Protein AF-A0A6M0K6N0-F1 (afdb_monomer_lite)

Organism: NCBI:txid57489

InterPro domains:
  IPR009061 Putative DNA-binding domain superfamily [SSF46955] (3-55)
  IPR010093 SinI-like, DNA-binding domain [TIGR01764] (7-50)
  IPR041657 Helix-turn-helix domain, group 17 [PF12728] (4-52)

Structure (mmCIF, N/CA/C/O backbone):
data_AF-A0A6M0K6N0-F1
#
_entry.id   AF-A0A6M0K6N0-F1
#
loop_
_atom_site.group_PDB
_atom_site.id
_atom_site.type_symbol
_atom_site.label_atom_id
_atom_site.label_alt_id
_atom_site.label_comp_id
_atom_site.label_asym_id
_atom_site.label_entity_id
_atom_site.label_seq_id
_atom_site.pdbx_PDB_ins_code
_atom_site.Cartn_x
_atom_site.Cartn_y
_atom_site.Cartn_z
_atom_site.occupancy
_atom_site.B_iso_or_equiv
_atom_site.auth_seq_id
_atom_site.auth_comp_id
_atom_site.auth_asym_id
_atom_site.auth_atom_id
_atom_site.pdbx_PDB_model_num
ATOM 1 N N . MET A 1 1 ? -15.424 -9.145 2.480 1.00 77.75 1 MET A N 1
ATOM 2 C CA . MET A 1 1 ? -14.905 -7.780 2.689 1.00 77.75 1 MET A CA 1
ATOM 3 C C . MET A 1 1 ? -14.703 -7.447 4.156 1.00 77.75 1 MET A C 1
ATOM 5 O O . MET A 1 1 ? -15.664 -7.262 4.894 1.00 77.75 1 MET A O 1
ATOM 9 N N . ARG A 1 2 ? -13.433 -7.404 4.570 1.00 92.81 2 ARG A N 1
ATOM 10 C CA . ARG A 1 2 ? -12.978 -6.877 5.862 1.00 92.81 2 ARG A CA 1
ATOM 11 C C . ARG A 1 2 ? -12.102 -5.655 5.596 1.00 92.81 2 ARG A C 1
ATOM 13 O O . ARG A 1 2 ? -11.359 -5.644 4.612 1.00 92.81 2 ARG A O 1
ATOM 20 N N . THR A 1 3 ? -12.215 -4.647 6.450 1.00 94.88 3 THR A N 1
ATOM 21 C CA . THR A 1 3 ? -11.322 -3.487 6.452 1.00 94.88 3 THR A CA 1
ATOM 22 C C . THR A 1 3 ? -10.205 -3.703 7.461 1.00 94.88 3 THR A C 1
ATOM 24 O O . THR A 1 3 ? -10.459 -4.259 8.526 1.00 94.88 3 THR A O 1
ATOM 27 N N . LEU A 1 4 ? -8.999 -3.265 7.120 1.00 94.56 4 LEU A N 1
ATOM 28 C CA . LEU A 1 4 ? -7.797 -3.381 7.933 1.00 94.56 4 LEU A CA 1
ATOM 29 C C . LEU A 1 4 ? -7.266 -1.988 8.267 1.00 94.56 4 LEU A C 1
ATOM 31 O O . LEU A 1 4 ? -7.241 -1.104 7.402 1.00 94.56 4 LEU A O 1
ATOM 35 N N . ASP A 1 5 ? -6.796 -1.818 9.496 1.00 95.06 5 ASP A N 1
ATOM 36 C CA . ASP A 1 5 ? -6.053 -0.625 9.902 1.00 95.06 5 ASP A CA 1
ATOM 37 C C . ASP A 1 5 ? -4.610 -0.654 9.375 1.00 95.06 5 ASP A C 1
ATOM 39 O O . ASP A 1 5 ? -4.100 -1.684 8.932 1.00 95.06 5 ASP A O 1
ATOM 43 N N . LEU A 1 6 ? -3.902 0.478 9.465 1.00 94.50 6 LEU A N 1
ATOM 44 C CA . LEU A 1 6 ? -2.502 0.599 9.029 1.00 94.50 6 LEU A CA 1
ATOM 45 C C . LEU A 1 6 ? -1.597 -0.511 9.594 1.00 94.50 6 LEU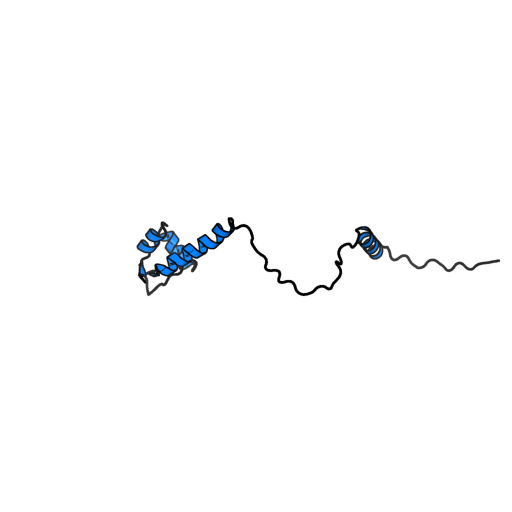 A C 1
ATOM 47 O O . LEU A 1 6 ? -0.784 -1.079 8.865 1.00 94.50 6 LEU A O 1
ATOM 51 N N . THR A 1 7 ? -1.737 -0.822 10.884 1.00 94.88 7 THR A N 1
ATOM 52 C CA . THR A 1 7 ? -0.933 -1.848 11.559 1.00 94.88 7 THR A CA 1
ATOM 53 C C . THR A 1 7 ? -1.268 -3.242 11.034 1.00 94.88 7 THR A C 1
ATOM 55 O O . THR A 1 7 ? -0.363 -4.011 10.711 1.00 94.88 7 THR A O 1
ATOM 58 N N . GLU A 1 8 ? -2.553 -3.551 10.878 1.00 95.38 8 GLU A N 1
ATOM 59 C CA . GLU A 1 8 ? -3.021 -4.848 10.384 1.00 95.38 8 GLU A CA 1
ATOM 60 C C . GLU A 1 8 ? -2.626 -5.069 8.921 1.00 95.38 8 GLU A C 1
ATOM 62 O O . GLU A 1 8 ? -2.073 -6.112 8.577 1.00 95.38 8 GLU A O 1
ATOM 67 N N . ALA A 1 9 ? -2.805 -4.055 8.074 1.00 95.31 9 ALA A N 1
ATOM 68 C CA . ALA A 1 9 ? -2.370 -4.071 6.682 1.00 95.31 9 ALA A CA 1
ATOM 69 C C . ALA A 1 9 ? -0.847 -4.254 6.569 1.00 95.31 9 ALA A C 1
ATOM 71 O O . ALA A 1 9 ? -0.360 -4.980 5.699 1.00 95.31 9 ALA A O 1
ATOM 72 N N . SER A 1 10 ? -0.079 -3.639 7.477 1.00 95.88 10 SER A N 1
ATOM 73 C CA . SER A 1 10 ? 1.381 -3.784 7.506 1.00 95.88 10 SER A CA 1
ATOM 74 C C . SER A 1 10 ? 1.818 -5.196 7.894 1.00 95.88 10 SER A C 1
ATOM 76 O O . SER A 1 10 ? 2.732 -5.744 7.276 1.00 95.88 10 SER A O 1
ATOM 78 N N . ALA A 1 11 ? 1.111 -5.824 8.837 1.00 95.62 11 ALA A N 1
ATOM 79 C CA . ALA A 1 11 ? 1.324 -7.216 9.209 1.00 95.62 11 ALA A CA 1
ATOM 80 C C . ALA A 1 11 ? 0.945 -8.169 8.065 1.00 95.62 11 ALA A C 1
ATOM 82 O O . ALA A 1 11 ? 1.699 -9.098 7.774 1.00 95.62 11 ALA A O 1
ATOM 83 N N . PHE A 1 12 ? -0.162 -7.896 7.367 1.00 94.00 12 PHE A N 1
ATOM 84 C CA . PHE A 1 12 ? -0.621 -8.672 6.214 1.00 94.00 12 PHE A CA 1
ATOM 85 C C . PHE A 1 12 ? 0.403 -8.674 5.070 1.00 94.00 12 PHE A C 1
ATOM 87 O O . PHE A 1 12 ? 0.789 -9.731 4.574 1.00 94.00 12 PHE A O 1
ATOM 94 N N . LEU A 1 13 ? 0.913 -7.497 4.696 1.00 92.00 13 LEU A N 1
ATOM 95 C CA . LEU A 1 13 ? 1.938 -7.355 3.655 1.00 92.00 13 LEU A CA 1
ATOM 96 C C . LEU A 1 13 ? 3.364 -7.663 4.148 1.00 92.00 13 LEU A C 1
ATOM 98 O O . LEU A 1 13 ? 4.303 -7.622 3.353 1.00 92.00 13 LEU A O 1
ATOM 102 N N . ARG A 1 14 ? 3.538 -7.964 5.444 1.00 94.06 14 ARG A N 1
ATOM 103 C CA . ARG A 1 14 ? 4.832 -8.187 6.113 1.00 94.06 14 ARG A CA 1
ATOM 104 C C . ARG A 1 14 ? 5.830 -7.048 5.870 1.00 94.06 14 ARG A C 1
ATOM 106 O O . ARG A 1 14 ? 7.004 -7.282 5.588 1.00 94.06 14 ARG A O 1
ATOM 113 N N . MET A 1 15 ? 5.360 -5.810 5.983 1.00 93.56 15 MET A N 1
ATOM 114 C CA . MET A 1 15 ? 6.152 -4.601 5.757 1.00 93.56 15 MET A CA 1
ATOM 115 C C . MET A 1 15 ? 6.093 -3.650 6.953 1.00 93.56 15 MET A C 1
ATOM 117 O O . MET A 1 15 ? 5.181 -3.712 7.768 1.00 93.56 15 MET A O 1
ATOM 121 N N . HIS A 1 16 ? 7.055 -2.730 7.053 1.00 96.25 16 HIS A N 1
ATOM 122 C CA . HIS A 1 16 ? 7.043 -1.727 8.118 1.00 96.25 16 HIS A CA 1
ATOM 123 C C . HIS A 1 16 ? 5.867 -0.742 7.929 1.00 96.25 16 HIS A C 1
ATOM 125 O O . HIS A 1 16 ? 5.690 -0.241 6.809 1.00 96.25 16 HIS A O 1
ATOM 131 N N . PRO A 1 17 ? 5.105 -0.388 8.985 1.00 94.81 17 PRO A N 1
ATOM 132 C CA . PRO A 1 17 ? 3.913 0.463 8.878 1.00 94.81 17 PRO A CA 1
ATOM 133 C C . PRO A 1 17 ? 4.209 1.839 8.277 1.00 94.81 17 PRO A C 1
ATOM 135 O O . PRO A 1 17 ? 3.424 2.348 7.482 1.00 94.81 17 PRO A O 1
ATOM 138 N N . GLU A 1 18 ? 5.380 2.412 8.568 1.00 95.88 18 GLU A N 1
ATOM 139 C CA . GLU A 1 18 ? 5.791 3.698 7.986 1.00 95.88 18 GLU A CA 1
ATOM 140 C C . GLU A 1 18 ? 5.997 3.614 6.466 1.00 95.88 18 GLU A C 1
ATOM 142 O O . GLU A 1 18 ? 5.676 4.543 5.729 1.00 95.88 18 GLU A O 1
ATOM 147 N N . THR A 1 19 ? 6.477 2.471 5.970 1.00 95.56 19 THR A N 1
ATOM 148 C CA . THR A 1 19 ? 6.625 2.251 4.526 1.00 95.56 19 THR A CA 1
ATOM 149 C C . THR A 1 19 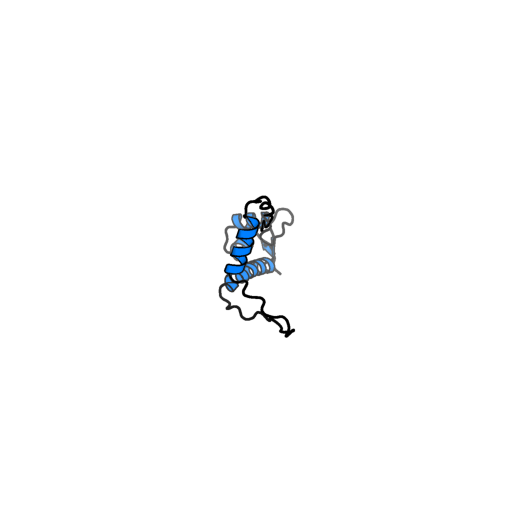? 5.252 2.127 3.877 1.00 95.56 19 THR A C 1
ATOM 151 O O . THR A 1 19 ? 5.008 2.739 2.841 1.00 95.56 19 THR A O 1
ATOM 154 N N . LEU A 1 20 ? 4.327 1.404 4.518 1.00 95.38 20 LEU A N 1
ATOM 155 C CA . LEU A 1 20 ? 2.959 1.252 4.023 1.00 95.38 20 LEU A CA 1
ATOM 156 C C . LEU A 1 20 ? 2.248 2.606 3.984 1.00 95.38 20 LEU A C 1
ATOM 158 O O . LEU A 1 20 ? 1.654 2.964 2.972 1.00 95.38 20 LEU A O 1
ATOM 162 N N . ARG A 1 21 ? 2.412 3.419 5.032 1.00 94.69 21 ARG A N 1
ATOM 163 C CA . ARG A 1 21 ? 1.920 4.798 5.084 1.00 94.69 21 ARG A CA 1
ATOM 164 C C . ARG A 1 21 ? 2.463 5.651 3.935 1.00 94.69 21 ARG A C 1
ATOM 166 O O . ARG A 1 21 ? 1.698 6.406 3.341 1.00 94.69 21 ARG A O 1
ATOM 173 N N . ARG A 1 22 ? 3.763 5.564 3.626 1.00 96.00 22 ARG A N 1
ATOM 174 C CA . ARG A 1 22 ? 4.368 6.312 2.507 1.00 96.00 22 ARG A CA 1
ATOM 175 C C . ARG A 1 22 ? 3.782 5.888 1.162 1.00 96.00 22 ARG A C 1
ATOM 177 O O . ARG A 1 22 ? 3.462 6.758 0.362 1.00 96.00 22 ARG A O 1
ATOM 184 N N . LEU A 1 23 ? 3.590 4.589 0.941 1.00 94.31 23 LEU A N 1
ATOM 185 C CA . LEU A 1 23 ? 2.992 4.065 -0.292 1.00 94.31 23 LEU A CA 1
ATOM 186 C C . LEU A 1 23 ? 1.509 4.434 -0.431 1.00 94.31 23 LEU A C 1
ATOM 188 O O . LEU A 1 23 ? 1.068 4.801 -1.516 1.00 94.31 23 LEU A O 1
ATOM 192 N N . ALA A 1 24 ? 0.755 4.392 0.66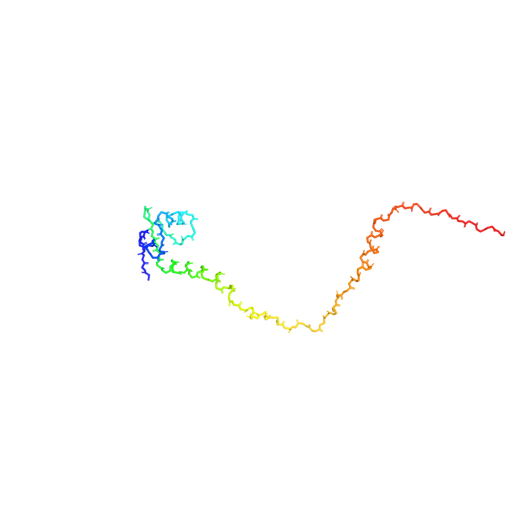8 1.00 94.25 24 ALA A N 1
ATOM 193 C CA . ALA A 1 24 ? -0.634 4.841 0.708 1.00 94.25 24 ALA A CA 1
ATOM 194 C C . ALA A 1 24 ? -0.741 6.345 0.402 1.00 94.25 24 ALA A C 1
ATOM 196 O O . ALA A 1 24 ? -1.562 6.762 -0.409 1.00 94.25 24 ALA A O 1
ATOM 197 N N . ALA A 1 25 ? 0.151 7.163 0.974 1.00 93.62 25 ALA A N 1
ATOM 198 C CA . ALA A 1 25 ? 0.228 8.594 0.677 1.00 93.62 25 ALA A CA 1
ATOM 199 C C . ALA A 1 25 ? 0.646 8.891 -0.775 1.00 93.62 25 ALA A C 1
ATOM 201 O O . ALA A 1 25 ? 0.198 9.886 -1.338 1.00 93.62 25 ALA A O 1
ATOM 202 N N . ALA A 1 26 ? 1.480 8.038 -1.375 1.00 95.12 26 ALA A N 1
ATOM 203 C CA . ALA A 1 26 ? 1.871 8.123 -2.781 1.00 95.12 26 ALA A CA 1
ATOM 204 C C . ALA A 1 26 ? 0.783 7.618 -3.751 1.00 95.12 26 ALA A C 1
ATOM 206 O O . ALA A 1 26 ? 0.905 7.827 -4.954 1.00 95.12 26 ALA A O 1
ATOM 207 N N . GLY A 1 27 ? -0.269 6.959 -3.251 1.00 93.31 27 GLY A N 1
ATOM 208 C CA . GLY A 1 27 ? -1.319 6.362 -4.080 1.00 93.31 27 GLY A CA 1
ATOM 209 C C . GLY A 1 27 ? -0.902 5.067 -4.789 1.00 93.31 27 GLY A C 1
ATOM 210 O O . GLY A 1 27 ? -1.584 4.634 -5.711 1.00 93.31 27 GLY A O 1
ATOM 211 N N . GLU A 1 28 ? 0.201 4.435 -4.374 1.00 92.56 28 GLU A N 1
ATOM 212 C CA . GLU A 1 28 ? 0.673 3.169 -4.958 1.00 92.56 28 GLU A CA 1
ATOM 213 C C . GLU A 1 28 ? -0.079 1.942 -4.430 1.00 92.56 28 GLU A C 1
ATOM 215 O O . GLU A 1 28 ? -0.104 0.894 -5.080 1.00 92.56 28 GLU A O 1
ATOM 220 N N . ILE A 1 29 ? -0.652 2.052 -3.228 1.00 93.75 29 ILE A N 1
ATOM 221 C CA . ILE A 1 29 ? -1.442 0.998 -2.588 1.00 93.75 29 ILE A CA 1
ATOM 222 C C . ILE A 1 29 ? -2.906 1.442 -2.535 1.00 93.75 29 ILE A C 1
ATOM 224 O O . ILE A 1 29 ? -3.174 2.571 -2.102 1.00 93.75 29 ILE A O 1
ATOM 228 N N . PRO A 1 30 ? -3.857 0.564 -2.913 1.00 92.94 30 PRO A N 1
ATOM 229 C CA . PRO A 1 30 ? -5.278 0.848 -2.772 1.00 92.94 30 PRO A CA 1
ATOM 230 C C . PRO A 1 30 ? -5.607 1.073 -1.296 1.00 92.94 30 PRO A C 1
ATOM 232 O O . PRO A 1 30 ? -5.459 0.185 -0.455 1.00 92.94 30 PRO A O 1
ATOM 235 N N . SER A 1 31 ? -5.988 2.303 -0.974 1.00 93.94 31 SER A N 1
ATOM 236 C CA . SER A 1 31 ? -6.215 2.740 0.395 1.00 93.94 31 SER A CA 1
ATOM 237 C C . SER A 1 31 ? -7.236 3.864 0.439 1.00 93.94 31 SER A C 1
ATOM 239 O O . SER A 1 31 ? -7.332 4.681 -0.477 1.00 93.94 31 SER A O 1
ATOM 241 N N . ALA A 1 32 ? -8.001 3.900 1.522 1.00 93.31 32 ALA A N 1
ATOM 242 C CA . ALA A 1 32 ? -8.932 4.968 1.825 1.00 93.31 32 ALA A CA 1
ATOM 243 C C . ALA A 1 32 ? -8.460 5.705 3.078 1.00 93.31 32 ALA A C 1
ATOM 245 O O . ALA A 1 32 ? -7.899 5.114 4.002 1.00 93.31 32 ALA A O 1
ATOM 246 N N . LYS A 1 33 ? -8.716 7.012 3.131 1.00 93.88 33 LYS A N 1
ATOM 247 C CA . LYS A 1 33 ? -8.412 7.833 4.304 1.00 93.88 33 LYS A CA 1
ATOM 248 C C . LYS A 1 33 ? -9.676 8.509 4.841 1.00 93.88 33 LYS A C 1
ATOM 250 O O . LYS A 1 33 ? -9.841 9.719 4.669 1.00 93.88 33 LYS A O 1
ATOM 255 N N . PRO A 1 34 ? -10.601 7.753 5.457 1.00 90.38 34 PRO A N 1
ATOM 256 C CA . PRO A 1 34 ? -11.744 8.346 6.134 1.00 90.38 34 PRO A CA 1
ATOM 257 C C . PRO A 1 34 ? -11.257 9.151 7.352 1.00 90.38 34 PRO A C 1
ATOM 259 O O . PRO A 1 34 ? -10.814 8.614 8.369 1.00 90.38 34 PRO A O 1
ATOM 262 N N . GLY A 1 35 ? -11.293 10.479 7.234 1.00 90.81 35 GLY A N 1
ATOM 263 C CA . GLY A 1 35 ? -10.841 11.393 8.282 1.00 90.81 35 GLY A CA 1
ATOM 264 C C . GLY A 1 35 ? -9.324 11.346 8.506 1.00 90.81 35 GLY A C 1
ATOM 265 O O . GLY A 1 35 ? -8.544 11.817 7.676 1.00 90.81 35 GLY A O 1
ATOM 266 N N . LYS A 1 36 ? -8.894 10.836 9.669 1.00 89.62 36 LYS A N 1
ATOM 267 C CA . LYS A 1 36 ? -7.479 10.821 10.098 1.00 89.62 36 LYS A CA 1
ATOM 268 C C . LYS A 1 36 ? -6.813 9.444 10.040 1.00 89.62 36 LYS A C 1
ATOM 270 O O . LYS A 1 36 ? -5.594 9.380 10.189 1.00 89.62 36 LYS A O 1
ATOM 275 N N . HIS A 1 37 ? -7.573 8.379 9.804 1.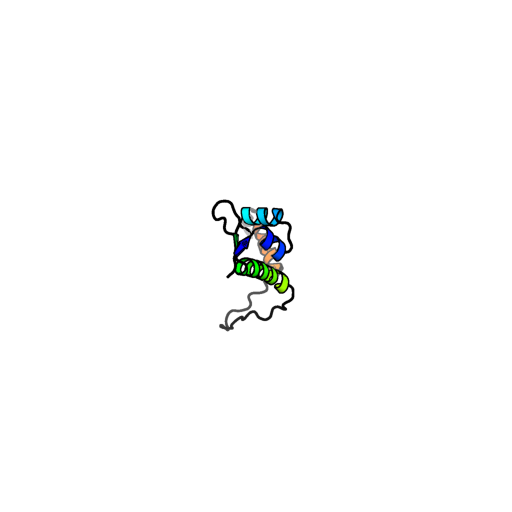00 91.06 37 HIS A N 1
ATOM 276 C CA . HIS A 1 37 ? -7.064 7.009 9.810 1.00 91.06 37 HIS A CA 1
ATOM 277 C C . HIS A 1 37 ? -6.937 6.470 8.387 1.00 91.06 37 HIS A C 1
ATOM 279 O O . HIS A 1 37 ? -7.722 6.823 7.507 1.00 91.06 37 HIS A O 1
ATOM 285 N N . TRP A 1 38 ? -5.918 5.642 8.166 1.00 94.12 38 TRP A N 1
ATOM 286 C CA . TRP A 1 38 ? -5.761 4.887 6.928 1.00 94.12 38 TRP A CA 1
ATOM 287 C C . TRP A 1 38 ? -6.496 3.563 7.061 1.00 94.12 38 TRP A C 1
ATOM 289 O O . TRP A 1 38 ? -6.242 2.826 8.011 1.00 94.12 38 TRP A O 1
ATOM 299 N N . VAL A 1 39 ? -7.366 3.282 6.099 1.00 95.25 39 VAL A N 1
ATOM 300 C CA . VAL A 1 39 ? -8.178 2.071 6.038 1.00 95.25 39 VAL A CA 1
ATOM 301 C C . VAL A 1 39 ? -7.906 1.368 4.717 1.00 95.25 39 VAL A C 1
ATOM 303 O O . VAL A 1 39 ? -7.882 1.991 3.653 1.00 95.25 39 VAL A O 1
ATOM 306 N N . PHE A 1 40 ? -7.710 0.061 4.791 1.00 95.62 40 PHE A N 1
ATOM 307 C CA . PHE A 1 40 ? -7.413 -0.793 3.649 1.00 95.62 40 PHE A CA 1
ATOM 308 C C . PHE A 1 40 ? -8.486 -1.864 3.524 1.00 95.62 40 PHE A C 1
ATOM 310 O O . PHE A 1 40 ? -9.049 -2.298 4.524 1.00 95.62 40 PHE A O 1
ATOM 317 N N . ILE A 1 41 ? -8.774 -2.302 2.305 1.00 95.56 41 ILE A N 1
ATOM 318 C CA . ILE A 1 41 ? -9.652 -3.446 2.063 1.00 95.56 41 ILE A CA 1
ATOM 319 C C . ILE A 1 41 ? -8.753 -4.654 1.813 1.00 95.56 41 ILE A C 1
ATOM 321 O O . ILE A 1 41 ? -7.869 -4.603 0.959 1.00 95.56 41 ILE A O 1
ATOM 325 N N . ASP A 1 42 ? -8.978 -5.738 2.552 1.00 94.81 42 ASP A N 1
ATOM 326 C CA . ASP A 1 42 ? -8.174 -6.967 2.454 1.00 94.81 42 ASP A CA 1
ATOM 327 C C . ASP A 1 42 ? -8.118 -7.513 1.010 1.00 94.81 42 ASP A C 1
ATOM 329 O O . ASP A 1 42 ? -7.057 -7.823 0.469 1.00 94.81 42 ASP A O 1
ATOM 333 N N . GLU A 1 43 ? -9.265 -7.519 0.330 1.00 94.00 43 GLU A N 1
ATOM 334 C CA . GLU A 1 43 ? -9.393 -7.973 -1.059 1.00 94.00 43 GLU A CA 1
ATOM 335 C C . GLU A 1 43 ? -8.579 -7.111 -2.040 1.00 94.00 43 GLU A C 1
ATOM 337 O O . GLU A 1 43 ? -7.957 -7.647 -2.961 1.00 94.00 43 GLU A O 1
ATOM 342 N N . ASP A 1 44 ? -8.504 -5.797 -1.813 1.00 93.19 44 ASP A N 1
ATOM 343 C CA . ASP A 1 44 ? -7.715 -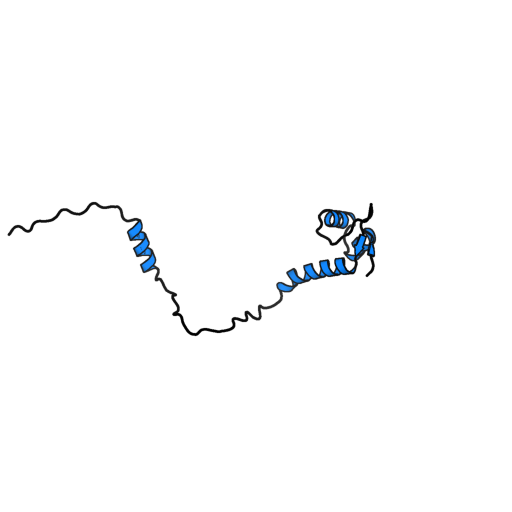4.889 -2.647 1.00 93.19 44 ASP A CA 1
ATOM 344 C C . ASP A 1 44 ? -6.212 -5.053 -2.406 1.00 93.19 44 ASP A C 1
ATOM 346 O O . ASP A 1 44 ? -5.434 -5.054 -3.364 1.00 93.19 44 ASP A O 1
ATOM 350 N N . LEU A 1 45 ? -5.787 -5.267 -1.154 1.00 93.56 45 LEU A N 1
ATOM 351 C CA . LEU A 1 45 ? -4.392 -5.594 -0.839 1.00 93.56 45 LEU A CA 1
ATOM 352 C C . LEU A 1 45 ? -3.972 -6.917 -1.492 1.00 93.56 45 LEU A C 1
ATOM 354 O O . LEU A 1 45 ? -2.890 -7.008 -2.079 1.00 93.56 45 LEU A O 1
ATOM 358 N N . ALA A 1 46 ? -4.839 -7.931 -1.447 1.00 93.00 46 ALA A N 1
ATOM 359 C CA . ALA A 1 46 ? -4.608 -9.208 -2.113 1.00 93.00 46 ALA A CA 1
ATOM 360 C C . ALA A 1 46 ? -4.545 -9.056 -3.643 1.00 93.00 46 ALA A C 1
ATOM 362 O O . ALA A 1 46 ? -3.672 -9.642 -4.288 1.00 93.00 46 ALA A O 1
ATOM 363 N N . ASN A 1 47 ? -5.422 -8.247 -4.243 1.00 92.44 47 ASN A N 1
ATOM 364 C CA . ASN A 1 47 ? -5.406 -7.970 -5.683 1.00 92.44 47 ASN A CA 1
ATOM 365 C C . ASN A 1 47 ? -4.162 -7.186 -6.115 1.00 92.44 47 ASN A C 1
ATOM 367 O O . ASN A 1 47 ? -3.570 -7.477 -7.159 1.00 92.44 47 ASN A O 1
ATOM 371 N N . TRP A 1 48 ? -3.714 -6.239 -5.295 1.00 92.06 48 TRP A N 1
ATOM 372 C CA . TRP A 1 48 ? -2.460 -5.528 -5.505 1.00 92.06 48 TRP A CA 1
ATOM 373 C C . TRP A 1 48 ? -1.257 -6.481 -5.461 1.00 92.06 48 TRP A C 1
ATOM 375 O O . TRP A 1 48 ? -0.391 -6.435 -6.339 1.00 92.06 48 TRP A O 1
ATOM 385 N N . LEU A 1 49 ? -1.243 -7.421 -4.509 1.00 91.06 49 LEU A N 1
ATOM 386 C CA . LEU A 1 49 ? -0.207 -8.452 -4.423 1.00 91.06 49 LEU A CA 1
ATOM 387 C C . LEU A 1 49 ? -0.230 -9.381 -5.649 1.00 91.06 49 LEU A C 1
ATOM 389 O O . LEU A 1 49 ? 0.814 -9.644 -6.249 1.00 91.06 49 LEU A O 1
ATOM 393 N N . ARG A 1 50 ? -1.422 -9.809 -6.087 1.00 90.50 50 ARG A N 1
ATOM 394 C CA . ARG A 1 50 ? -1.605 -10.608 -7.314 1.00 90.50 50 ARG A CA 1
ATOM 395 C C . ARG A 1 50 ? -1.107 -9.893 -8.564 1.00 90.50 50 ARG A C 1
ATOM 397 O O . ARG A 1 50 ? -0.468 -10.517 -9.409 1.00 90.50 50 ARG A O 1
ATOM 404 N N . SER A 1 51 ? -1.346 -8.589 -8.663 1.00 88.19 51 SER A N 1
ATOM 405 C CA . SER A 1 51 ? -0.879 -7.774 -9.789 1.00 88.19 51 SER A CA 1
ATOM 406 C C . SER A 1 51 ? 0.651 -7.756 -9.885 1.00 88.19 51 SER A C 1
ATOM 408 O O . SER A 1 51 ? 1.197 -7.757 -10.988 1.00 88.19 51 SER A O 1
ATOM 410 N N . ARG A 1 52 ? 1.360 -7.831 -8.749 1.00 85.06 52 ARG A N 1
ATOM 411 C CA . ARG A 1 52 ? 2.826 -7.970 -8.730 1.00 85.06 52 ARG A CA 1
ATOM 412 C C . ARG A 1 52 ? 3.307 -9.359 -9.145 1.00 85.06 52 ARG A C 1
ATOM 414 O O . ARG A 1 52 ? 4.323 -9.443 -9.830 1.00 85.06 52 ARG A O 1
ATOM 421 N N . TYR A 1 53 ? 2.589 -10.429 -8.791 1.00 79.62 53 TYR A N 1
ATOM 422 C CA . TYR A 1 53 ? 2.940 -11.781 -9.249 1.00 79.62 53 TYR A CA 1
ATOM 423 C C . TYR A 1 53 ? 2.877 -11.915 -10.772 1.00 79.62 53 TYR A C 1
ATOM 425 O O . TYR A 1 53 ? 3.737 -12.559 -11.364 1.00 79.62 53 TYR A O 1
ATOM 433 N N . ALA A 1 54 ? 1.895 -11.290 -11.426 1.00 62.78 54 ALA A N 1
ATOM 434 C CA . ALA A 1 54 ? 1.714 -11.417 -12.872 1.00 62.78 54 ALA A CA 1
ATOM 435 C C . ALA A 1 54 ? 2.896 -10.862 -13.689 1.00 62.78 54 ALA A C 1
ATOM 437 O O . ALA A 1 54 ? 3.157 -11.333 -14.795 1.00 62.78 54 ALA A O 1
ATOM 438 N N . VAL A 1 55 ? 3.628 -9.879 -13.159 1.00 60.62 55 VAL A N 1
ATOM 439 C CA . VAL A 1 55 ? 4.785 -9.286 -13.848 1.00 60.62 55 VAL A CA 1
ATOM 440 C C . VAL A 1 55 ? 6.016 -10.190 -13.747 1.00 60.62 55 VAL A C 1
ATOM 442 O O . VAL A 1 55 ? 6.752 -10.321 -14.721 1.00 60.62 55 VAL A O 1
ATOM 445 N N . THR A 1 56 ? 6.223 -10.862 -12.612 1.00 57.28 56 THR A N 1
ATOM 446 C CA . THR A 1 56 ? 7.375 -11.754 -12.401 1.00 57.28 56 THR A CA 1
ATOM 447 C C . THR A 1 56 ? 7.137 -13.177 -12.905 1.00 57.28 56 THR A C 1
ATOM 449 O O . THR A 1 56 ? 8.060 -13.791 -13.433 1.00 57.28 56 THR A O 1
ATOM 452 N N . ALA A 1 57 ? 5.905 -13.691 -12.839 1.00 55.72 57 ALA A N 1
ATOM 453 C CA . ALA A 1 57 ? 5.552 -15.016 -13.357 1.00 55.72 57 ALA A CA 1
ATOM 454 C C . ALA A 1 57 ? 5.649 -15.104 -14.893 1.00 55.72 57 ALA A C 1
ATOM 456 O O . ALA A 1 57 ? 5.949 -16.163 -15.437 1.00 55.72 57 ALA A O 1
ATOM 457 N N . ARG A 1 58 ? 5.494 -13.979 -15.608 1.00 54.19 58 ARG A N 1
ATOM 458 C CA . ARG A 1 58 ? 5.676 -13.908 -17.071 1.00 54.19 58 ARG A CA 1
ATOM 459 C C . ARG A 1 58 ? 7.120 -14.105 -17.540 1.00 54.19 58 ARG A C 1
ATOM 461 O O . ARG A 1 58 ? 7.341 -14.226 -18.740 1.00 54.19 58 ARG A O 1
ATOM 468 N N . ALA A 1 59 ? 8.093 -14.167 -16.629 1.00 54.22 59 ALA A N 1
ATOM 469 C CA . ALA A 1 59 ? 9.454 -14.579 -16.969 1.00 54.22 59 ALA A CA 1
ATOM 470 C C . ALA A 1 59 ? 9.598 -16.108 -17.135 1.00 54.22 59 ALA A C 1
ATOM 472 O O . ALA A 1 59 ? 10.635 -16.557 -17.614 1.00 54.22 59 ALA A O 1
ATOM 473 N N . ALA A 1 60 ? 8.578 -16.898 -16.769 1.00 55.78 60 ALA A N 1
ATOM 474 C CA . ALA A 1 60 ? 8.609 -18.364 -16.794 1.00 55.78 60 ALA A CA 1
ATOM 475 C C . ALA A 1 60 ? 7.536 -19.014 -17.693 1.00 55.78 60 ALA A C 1
ATOM 477 O O . ALA A 1 60 ? 7.357 -20.226 -17.638 1.00 55.78 60 ALA A O 1
ATOM 478 N N . GLU A 1 61 ? 6.847 -18.248 -18.540 1.00 55.69 61 GLU A N 1
ATOM 479 C CA . GLU A 1 61 ? 5.961 -18.807 -19.570 1.00 55.69 61 GLU A CA 1
ATOM 480 C C . GLU A 1 61 ? 6.711 -18.833 -20.916 1.00 55.69 61 GLU A C 1
ATOM 482 O O . GLU A 1 61 ? 7.140 -17.774 -21.396 1.00 55.69 61 GLU A O 1
ATOM 487 N N . PRO A 1 62 ? 6.896 -19.998 -21.571 1.00 52.16 62 PRO A N 1
ATOM 488 C CA . PRO A 1 62 ? 7.290 -20.004 -22.968 1.00 52.16 62 PRO A CA 1
ATOM 489 C C . PRO A 1 62 ? 6.162 -19.353 -23.768 1.00 52.16 62 PRO A C 1
ATOM 491 O O . PRO A 1 62 ? 4.991 -19.682 -23.610 1.00 52.16 62 PRO A O 1
ATOM 494 N N . ARG A 1 63 ? 6.525 -18.415 -24.642 1.00 55.84 63 ARG A N 1
ATOM 495 C CA . ARG A 1 63 ? 5.621 -17.785 -25.608 1.00 55.84 63 ARG A CA 1
ATOM 496 C C . ARG A 1 63 ? 4.937 -18.847 -26.488 1.00 55.84 63 ARG A C 1
ATOM 498 O O . ARG A 1 63 ? 5.426 -19.153 -27.569 1.00 55.84 63 ARG A O 1
ATOM 505 N N . GLY A 1 64 ? 3.799 -19.372 -26.059 1.00 55.16 64 GLY A N 1
ATOM 506 C CA . GLY A 1 64 ? 2.770 -19.952 -26.918 1.00 55.16 64 GLY A CA 1
ATOM 507 C C . GLY A 1 64 ? 1.564 -19.029 -26.803 1.00 55.16 64 GLY A C 1
ATOM 508 O O . GLY A 1 64 ? 1.036 -18.852 -25.720 1.00 55.16 64 GLY A O 1
ATOM 509 N N . GLN A 1 65 ? 1.098 -18.319 -27.818 1.00 52.94 65 GLN A N 1
ATOM 510 C CA . GLN A 1 65 ? 1.135 -18.554 -29.249 1.00 52.94 65 GLN A CA 1
ATOM 511 C C . GLN A 1 65 ? 0.740 -17.202 -29.876 1.00 52.94 65 GLN A C 1
ATOM 513 O O . GLN A 1 65 ? -0.279 -16.641 -29.466 1.00 52.94 65 GLN A O 1
ATOM 518 N N . PRO A 1 66 ? 1.496 -16.614 -30.822 1.00 56.00 66 PRO A N 1
ATOM 519 C CA . PRO A 1 66 ? 0.928 -15.570 -31.655 1.00 56.00 66 PRO A CA 1
ATOM 520 C C . PRO A 1 66 ? -0.091 -16.266 -32.554 1.00 56.00 66 PRO A C 1
ATOM 522 O O . PRO A 1 66 ? 0.279 -16.995 -33.471 1.00 56.00 66 PRO A O 1
ATOM 525 N N . THR A 1 67 ? -1.379 -16.087 -32.289 1.00 49.47 67 THR A N 1
ATOM 526 C CA . THR A 1 67 ? -2.418 -16.387 -33.272 1.00 49.47 67 THR A CA 1
ATOM 527 C C . THR A 1 67 ? -2.297 -15.364 -34.400 1.00 49.47 67 THR A C 1
ATOM 529 O O . THR A 1 67 ? -3.048 -14.399 -34.497 1.00 49.47 67 THR A O 1
ATOM 532 N N . CYS A 1 68 ? -1.304 -15.565 -35.266 1.00 48.91 68 CYS A N 1
ATOM 533 C CA . CYS A 1 68 ? -1.333 -15.058 -36.623 1.00 48.91 68 CYS A CA 1
ATOM 534 C C . CYS A 1 68 ? -2.425 -15.841 -37.356 1.00 48.91 68 CYS A C 1
ATOM 536 O O . CYS A 1 68 ? -2.210 -16.945 -37.847 1.00 48.91 68 CYS A O 1
ATOM 538 N N . SER A 1 69 ? -3.635 -15.289 -37.372 1.00 51.03 69 SER A N 1
ATOM 539 C CA . SER A 1 69 ? -4.689 -15.828 -38.226 1.00 51.03 69 SER A CA 1
ATOM 540 C C . SER A 1 69 ? -4.338 -15.477 -39.668 1.00 51.03 69 SER A C 1
ATOM 542 O O . SER A 1 69 ? -4.215 -14.309 -40.025 1.00 51.03 69 SER A O 1
ATOM 544 N N . THR A 1 70 ? -4.084 -16.509 -40.463 1.00 54.03 70 THR A N 1
ATOM 545 C CA . THR A 1 70 ? -3.767 -16.423 -41.885 1.00 54.03 70 THR A CA 1
ATOM 546 C C . THR A 1 70 ? -5.006 -16.026 -42.688 1.00 54.03 70 THR A C 1
ATOM 548 O O . THR A 1 70 ? -5.971 -16.780 -42.735 1.00 54.03 70 THR A O 1
ATOM 551 N N . ALA A 1 71 ? -4.946 -14.870 -43.342 1.00 48.88 71 ALA A N 1
ATOM 552 C CA . ALA A 1 71 ? -5.632 -14.508 -44.589 1.00 48.88 71 ALA A CA 1
ATOM 553 C C . ALA A 1 71 ? -4.906 -13.230 -45.056 1.00 48.88 71 ALA A C 1
ATOM 555 O O . ALA A 1 71 ? -4.878 -12.264 -44.306 1.00 48.88 71 ALA A O 1
ATOM 556 N N . ASP A 1 72 ? -4.070 -13.210 -46.093 1.00 57.09 72 ASP A N 1
ATOM 557 C CA . ASP A 1 72 ? -4.291 -13.589 -47.492 1.00 57.09 72 ASP A CA 1
ATOM 558 C C . ASP A 1 72 ? -3.042 -14.232 -48.137 1.00 57.09 72 ASP A C 1
ATOM 560 O O . ASP A 1 72 ? -1.914 -13.939 -47.727 1.00 57.09 72 ASP A O 1
ATOM 564 N N . PRO A 1 73 ? -3.174 -15.030 -49.214 1.00 59.19 73 PRO A N 1
ATOM 565 C CA . PRO A 1 73 ? -2.042 -15.444 -50.026 1.00 59.19 73 PRO A CA 1
ATOM 566 C C . PRO A 1 73 ? -1.824 -14.459 -51.182 1.00 59.19 73 PRO A C 1
ATOM 568 O O . PRO A 1 73 ? -2.057 -14.820 -52.330 1.00 59.19 73 PRO A O 1
ATOM 571 N N . THR A 1 74 ? -1.388 -13.217 -50.946 1.00 52.00 74 THR A N 1
ATOM 572 C CA . THR A 1 74 ? -0.709 -12.434 -52.005 1.00 52.00 74 THR A CA 1
ATOM 573 C C . THR A 1 74 ? -0.031 -11.172 -51.477 1.00 52.00 74 THR A C 1
ATOM 575 O O . THR A 1 74 ? -0.675 -10.159 -51.250 1.00 52.00 74 THR A O 1
ATOM 578 N N . ALA A 1 75 ? 1.295 -11.209 -51.358 1.00 51.41 75 ALA A N 1
ATOM 579 C CA . ALA A 1 75 ? 2.184 -10.164 -51.869 1.00 51.41 75 ALA A CA 1
ATOM 580 C C . ALA A 1 75 ? 3.628 -10.592 -51.597 1.00 51.41 75 ALA A C 1
ATOM 582 O O . ALA A 1 75 ? 4.099 -10.595 -50.465 1.00 51.41 75 ALA A O 1
ATOM 583 N N . VAL A 1 76 ? 4.276 -11.017 -52.678 1.00 54.06 76 VAL A N 1
ATOM 584 C CA . VAL A 1 76 ? 5.719 -11.093 -52.920 1.00 54.06 76 VAL A CA 1
ATOM 585 C C . VAL A 1 76 ? 6.582 -10.570 -51.768 1.00 54.06 76 VAL A C 1
ATOM 587 O O . VAL A 1 76 ? 6.601 -9.380 -51.461 1.00 54.06 76 VAL A O 1
ATOM 590 N N . SER A 1 77 ? 7.364 -11.480 -51.198 1.00 53.62 77 SER A N 1
ATOM 591 C CA . SER A 1 77 ? 8.530 -11.199 -50.369 1.00 53.62 77 SER A CA 1
ATOM 592 C C . SER A 1 77 ? 9.445 -10.168 -51.044 1.00 53.62 77 SER A C 1
ATOM 594 O O . SER A 1 77 ? 10.301 -10.514 -51.856 1.00 53.62 77 SER A O 1
ATOM 596 N N . GLY A 1 78 ? 9.277 -8.891 -50.710 1.00 55.41 78 GLY A N 1
ATOM 597 C CA . GLY A 1 78 ? 10.162 -7.800 -51.113 1.00 55.41 78 GLY A CA 1
ATOM 598 C C . GLY A 1 78 ? 11.377 -7.699 -50.195 1.00 55.41 78 GLY A C 1
ATOM 599 O O . GLY A 1 78 ? 11.657 -6.639 -49.649 1.00 55.41 78 GLY A O 1
ATOM 600 N N . GLY A 1 79 ? 12.059 -8.815 -49.952 1.00 53.41 79 GLY A N 1
ATOM 601 C CA . GLY A 1 79 ? 13.307 -8.850 -49.201 1.00 53.41 79 GLY A CA 1
ATOM 602 C C . GLY A 1 79 ? 14.443 -9.178 -50.150 1.00 53.41 79 GLY A C 1
ATOM 603 O O . GLY A 1 79 ? 14.538 -10.325 -50.562 1.00 53.41 79 GLY A O 1
ATOM 604 N N . CYS A 1 80 ? 15.232 -8.163 -50.519 1.00 52.03 80 CYS A N 1
ATOM 605 C CA . CYS A 1 80 ? 16.659 -8.202 -50.876 1.00 52.03 80 CYS A CA 1
ATOM 606 C C . CYS A 1 80 ? 17.010 -6.972 -51.730 1.00 52.03 80 CYS A C 1
ATOM 608 O O . CYS A 1 80 ? 17.419 -7.101 -52.887 1.00 52.03 80 CYS A O 1
ATOM 610 N N . ASP A 1 81 ? 16.933 -5.767 -51.159 1.00 48.53 81 ASP A N 1
ATOM 611 C CA . ASP A 1 81 ? 17.760 -4.682 -51.690 1.00 48.53 81 ASP A CA 1
ATOM 612 C C . ASP A 1 81 ? 19.213 -5.021 -51.346 1.00 48.53 81 ASP A C 1
ATOM 614 O O . ASP A 1 81 ? 19.718 -4.780 -50.251 1.00 48.53 81 ASP A O 1
ATOM 618 N N . SER A 1 82 ? 19.857 -5.700 -52.294 1.00 57.91 82 SER A N 1
ATOM 619 C CA . SER A 1 82 ? 21.282 -6.007 -52.291 1.00 57.91 82 SER A CA 1
ATOM 620 C C . SER A 1 82 ? 22.084 -4.781 -51.819 1.00 57.91 82 SER A C 1
ATOM 622 O O . SER A 1 82 ? 21.845 -3.680 -52.328 1.00 57.91 82 SER A O 1
ATOM 624 N N . PRO A 1 83 ? 23.090 -4.939 -50.932 1.00 57.94 83 PRO A N 1
ATOM 625 C CA . PRO A 1 83 ? 23.941 -3.838 -50.463 1.00 57.94 83 PRO A CA 1
ATOM 626 C C . PRO A 1 83 ? 24.526 -2.976 -51.597 1.00 57.94 83 PRO A C 1
ATOM 628 O O . PRO A 1 83 ? 24.804 -1.789 -51.420 1.00 57.94 83 PRO A O 1
ATOM 631 N N . ARG A 1 84 ? 24.668 -3.556 -52.799 1.00 57.84 84 ARG A N 1
ATOM 632 C CA . ARG A 1 84 ? 25.154 -2.866 -54.001 1.00 57.84 84 ARG A CA 1
ATOM 633 C C . ARG A 1 84 ? 24.199 -1.774 -54.494 1.00 57.84 84 ARG A C 1
ATOM 635 O O . ARG A 1 84 ? 24.673 -0.759 -55.003 1.00 57.84 84 ARG A O 1
ATOM 642 N N . GLN A 1 85 ? 22.882 -1.951 -54.353 1.00 60.44 85 GLN A N 1
ATOM 643 C CA . GLN A 1 85 ? 21.905 -0.940 -54.776 1.00 60.44 85 GLN A CA 1
ATOM 644 C C . GLN A 1 85 ? 21.940 0.287 -53.858 1.00 60.44 85 GLN A C 1
ATOM 646 O O . GLN A 1 85 ? 21.944 1.423 -54.338 1.00 60.44 85 GLN A O 1
ATOM 651 N N . THR A 1 86 ? 22.069 0.057 -52.550 1.00 64.94 86 THR A N 1
ATOM 652 C CA . THR A 1 86 ? 22.215 1.107 -51.538 1.00 64.94 86 THR A CA 1
ATOM 653 C C . THR A 1 86 ? 23.480 1.936 -51.774 1.00 64.94 86 THR A C 1
ATOM 655 O O . THR A 1 86 ? 23.403 3.161 -51.864 1.00 64.94 86 THR A O 1
ATOM 658 N N . ALA A 1 87 ? 24.632 1.292 -51.994 1.00 67.19 87 ALA A N 1
ATOM 659 C CA . ALA A 1 87 ? 25.899 1.989 -52.242 1.00 67.19 87 ALA A CA 1
ATOM 660 C C . ALA A 1 87 ? 25.865 2.894 -53.492 1.00 67.19 87 ALA A C 1
ATOM 662 O O . ALA A 1 87 ? 26.381 4.012 -53.466 1.00 67.19 87 ALA A O 1
ATOM 663 N N . LYS A 1 88 ? 25.202 2.459 -54.574 1.00 72.94 88 LYS A N 1
ATOM 664 C CA . LYS A 1 88 ? 25.065 3.254 -55.807 1.00 72.94 88 LYS A CA 1
ATOM 665 C C . LYS A 1 88 ? 24.190 4.498 -55.606 1.00 72.94 88 LYS A C 1
ATOM 667 O O . LYS A 1 88 ? 24.517 5.559 -56.138 1.00 72.94 88 LYS A O 1
ATOM 672 N N . LYS A 1 89 ? 23.108 4.391 -54.820 1.00 76.00 89 LYS A N 1
ATOM 673 C CA . LYS A 1 89 ? 22.257 5.543 -54.465 1.00 76.00 89 LYS A CA 1
ATOM 674 C C . LYS A 1 89 ? 23.028 6.572 -53.633 1.00 76.00 89 LYS A C 1
ATOM 676 O O . LYS A 1 89 ? 22.966 7.756 -53.947 1.00 76.00 89 LYS A O 1
ATOM 681 N N . TYR A 1 90 ? 23.814 6.137 -52.645 1.00 77.38 90 TYR A N 1
ATOM 682 C CA . TYR A 1 90 ? 24.650 7.053 -51.856 1.00 77.38 90 TYR A CA 1
ATOM 683 C C . TYR A 1 90 ? 25.714 7.758 -52.701 1.00 77.38 90 TYR A C 1
ATOM 685 O O . TYR A 1 90 ? 25.852 8.977 -52.610 1.00 77.38 90 TYR A O 1
ATOM 693 N N . ALA A 1 91 ? 26.409 7.025 -53.576 1.00 77.81 91 ALA A N 1
ATOM 694 C CA . ALA A 1 91 ? 27.398 7.612 -54.480 1.00 77.81 91 ALA A CA 1
ATOM 695 C C . ALA A 1 91 ? 26.783 8.675 -55.409 1.00 77.81 91 ALA A C 1
ATOM 697 O O . ALA A 1 91 ? 27.404 9.698 -55.671 1.00 77.81 91 ALA A O 1
ATOM 698 N N . SER A 1 92 ? 25.542 8.468 -55.864 1.00 74.62 92 SER A N 1
ATOM 699 C CA . SER A 1 92 ? 24.804 9.444 -56.675 1.00 74.62 92 SER A CA 1
ATOM 700 C C . SER A 1 92 ? 24.451 10.725 -55.916 1.00 74.62 92 SER A C 1
ATOM 702 O O . SER A 1 92 ? 24.442 11.788 -56.529 1.00 74.62 92 SER A O 1
ATOM 704 N N . LEU A 1 93 ? 24.105 10.637 -54.628 1.00 78.31 93 LEU A N 1
ATOM 705 C CA . LEU A 1 93 ? 23.712 11.803 -53.826 1.00 78.31 93 LEU A CA 1
ATOM 706 C C . LEU A 1 93 ? 24.917 12.637 -53.383 1.00 78.31 93 LEU A C 1
ATOM 708 O O . LEU A 1 93 ? 24.805 13.851 -53.244 1.00 78.31 93 LEU A O 1
ATOM 712 N N . LEU A 1 94 ? 26.062 11.984 -53.175 1.00 79.31 94 LEU A N 1
ATOM 713 C CA . LEU A 1 94 ? 27.310 12.624 -52.756 1.00 79.31 94 LEU A CA 1
ATOM 714 C C . LEU A 1 94 ? 28.200 13.046 -53.935 1.00 79.31 94 LEU A C 1
ATOM 716 O O . LEU A 1 94 ? 29.257 13.638 -53.717 1.00 79.31 94 LEU A O 1
ATOM 720 N N . ALA A 1 95 ? 27.806 12.747 -55.177 1.00 70.56 95 ALA A N 1
ATOM 721 C CA . ALA A 1 95 ? 28.581 13.136 -56.345 1.00 70.56 95 ALA A CA 1
ATOM 722 C C . ALA A 1 95 ? 28.660 14.675 -56.453 1.00 70.56 95 ALA A C 1
ATOM 724 O O . ALA A 1 95 ? 27.626 15.351 -56.400 1.00 70.56 95 ALA A O 1
ATOM 725 N N . PRO A 1 96 ? 29.862 15.255 -56.633 1.00 62.69 96 PRO A N 1
ATOM 726 C CA . PRO A 1 96 ? 30.007 16.688 -56.844 1.00 62.69 96 PRO A CA 1
ATOM 727 C C . PRO A 1 96 ? 29.259 17.108 -58.112 1.00 62.69 96 PRO A C 1
ATOM 729 O O . PRO A 1 96 ? 29.229 16.386 -59.108 1.00 62.69 96 PRO A O 1
ATOM 732 N N . LYS A 1 97 ? 28.656 18.300 -58.082 1.00 63.41 97 LYS A N 1
ATOM 733 C CA . LYS A 1 97 ? 27.887 18.875 -59.192 1.00 63.41 97 LYS A CA 1
ATOM 734 C C . LYS A 1 97 ? 28.850 19.308 -60.306 1.00 63.41 97 LYS A C 1
ATOM 736 O O . LYS A 1 97 ? 29.136 20.489 -60.477 1.00 63.41 97 LYS A O 1
ATOM 741 N N . THR A 1 98 ? 29.420 18.347 -61.027 1.00 61.28 98 THR A N 1
ATOM 742 C CA . THR A 1 98 ? 30.343 18.628 -62.126 1.00 61.28 98 THR A CA 1
ATOM 743 C C . THR A 1 98 ? 29.560 19.236 -63.284 1.00 61.28 98 THR A C 1
ATOM 745 O O . THR A 1 98 ? 28.634 18.626 -63.821 1.00 61.28 98 THR A O 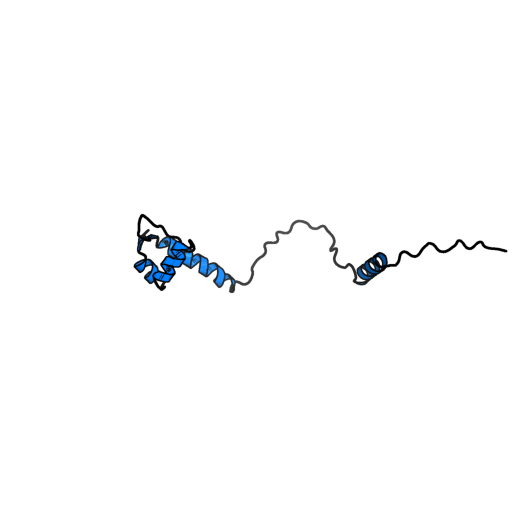1
ATOM 748 N N . SER A 1 99 ? 29.926 20.469 -63.633 1.00 56.59 99 SER A N 1
ATOM 749 C CA . SER A 1 99 ? 29.463 21.196 -64.814 1.00 56.59 99 SER A CA 1
ATOM 750 C C . SER A 1 99 ? 29.590 20.344 -66.087 1.00 56.59 99 SER A C 1
ATOM 752 O O . SER A 1 99 ? 30.512 19.539 -66.217 1.00 56.59 99 SER A O 1
ATOM 754 N N . LYS A 1 100 ? 28.641 20.510 -67.018 1.00 62.31 100 LYS A N 1
ATOM 755 C CA . LYS A 1 100 ? 28.522 19.745 -68.273 1.00 62.31 100 LYS A CA 1
ATOM 756 C C . LYS A 1 100 ? 29.842 19.783 -69.069 1.00 62.31 100 LYS A C 1
ATOM 758 O O . LYS A 1 100 ? 30.394 20.873 -69.226 1.00 62.31 100 LYS A O 1
ATOM 763 N N . PRO A 1 101 ? 30.329 18.658 -69.629 1.00 65.50 101 PRO A N 1
ATOM 764 C CA . PRO A 1 101 ? 31.502 18.695 -70.496 1.00 65.50 101 PRO A CA 1
ATOM 765 C C . PRO A 1 101 ? 31.192 19.457 -71.801 1.00 65.50 101 PRO A C 1
ATOM 767 O O . PRO A 1 101 ? 30.051 19.421 -72.280 1.00 65.50 101 PRO A O 1
ATOM 770 N N . PRO A 1 102 ? 32.180 20.155 -72.390 1.00 64.19 102 PRO A N 1
ATOM 771 C CA . PRO A 1 102 ? 31.983 20.911 -73.619 1.00 64.19 102 PRO A CA 1
ATOM 772 C C . PRO A 1 102 ? 31.693 19.997 -74.818 1.00 64.19 102 PRO A C 1
ATOM 774 O O . PRO A 1 102 ? 32.203 18.882 -74.938 1.00 64.19 102 PRO A O 1
ATOM 777 N N . ARG A 1 103 ? 30.851 20.501 -75.725 1.00 58.16 103 ARG A N 1
ATOM 778 C CA . ARG A 1 103 ? 30.417 19.830 -76.956 1.00 58.16 103 ARG A CA 1
ATOM 779 C C . ARG A 1 103 ? 31.592 19.755 -77.940 1.00 58.16 103 ARG A C 1
ATOM 781 O O . ARG A 1 103 ? 31.956 20.765 -78.535 1.00 58.16 103 ARG A O 1
ATOM 788 N N . SER A 1 104 ? 32.165 18.566 -78.122 1.00 63.66 104 SER A N 1
ATOM 789 C CA . SER A 1 104 ? 33.164 18.329 -79.170 1.00 63.66 104 SER A CA 1
ATOM 790 C C . SER A 1 104 ? 32.492 18.366 -80.544 1.00 63.66 104 SER A C 1
ATOM 792 O O . SER A 1 104 ? 31.541 17.625 -80.807 1.00 63.66 104 SER A O 1
ATOM 794 N N . THR A 1 105 ? 32.962 19.265 -81.405 1.00 65.69 105 THR A N 1
ATOM 795 C CA . THR A 1 105 ? 32.595 19.304 -82.821 1.00 65.69 105 THR A CA 1
ATOM 796 C C . THR A 1 105 ? 33.547 18.383 -83.578 1.00 65.69 105 THR A C 1
ATOM 798 O O . THR A 1 105 ? 34.764 18.519 -83.480 1.00 65.69 105 THR A O 1
ATOM 801 N N . LYS A 1 106 ? 32.999 17.411 -84.315 1.00 58.62 106 LYS A N 1
ATOM 802 C CA . LYS A 1 106 ? 33.792 16.587 -85.234 1.00 58.62 106 LYS A CA 1
ATOM 803 C C . LYS A 1 106 ? 34.265 17.481 -86.381 1.00 58.62 106 LYS A C 1
ATOM 805 O O . LYS A 1 106 ? 33.431 18.078 -87.058 1.00 58.62 106 LYS A O 1
ATOM 810 N N . ARG A 1 107 ? 35.577 17.574 -86.589 1.00 53.19 107 ARG A N 1
ATOM 811 C CA . ARG A 1 107 ? 36.180 18.150 -87.797 1.00 53.19 107 ARG A CA 1
ATOM 812 C C . ARG A 1 107 ? 36.800 16.995 -88.594 1.00 53.19 107 ARG A C 1
ATOM 814 O O . ARG A 1 107 ? 37.336 16.080 -87.972 1.00 53.19 107 ARG A O 1
ATOM 821 N N . CYS A 1 108 ? 36.567 17.038 -89.906 1.00 48.41 108 CYS A N 1
ATOM 822 C CA . CYS A 1 108 ? 36.790 16.002 -90.918 1.00 48.41 108 CYS A CA 1
ATOM 823 C C . CYS A 1 108 ? 38.162 15.332 -90.878 1.00 48.41 108 CYS A C 1
ATOM 825 O O . CYS A 1 108 ? 39.146 16.047 -90.587 1.00 48.41 108 CYS A O 1
#

Sequence (108 aa):
MRTLDLTEASAFLRMHPETLRRLAAAGEIPSAKPGKHWVFIDEDLANWLRSRYAVTARAAEPRGQPTCSTADPTAVSGGCDSPRQTAKKYASLLAPKTSKPPRSTKRC

Secondary structure (DSSP, 8-state):
--EEEHHHHHHHTTS-HHHHHHHHHHT-S--B--TTS-EEEHHHHHHHHHHHHHHHHTTSS---------------------HHHHHHHHHHHHS--PPPPP-PPP--

Foldseek 3Di:
DDKDFLVRLCVVVVHDSVVVVVCVVVVVADWDCPDPTIIDDPVSSVVSVVVVCVVVCVVPDDDPDPPPPDDDPDDDDPPDPDVVVVVVVVCVVPPPPDDDDDDDDDDD

pLDDT: mean 75.96, std 17.91, range [48.41, 96.25]

Radius of gyration: 34.39 Å; chains: 1; bounding box: 52×41×102 Å